Protein AF-A0A956ECJ0-F1 (afdb_monomer)

Sequence (161 aa):
MEPAVVLAPGTERNALAARFAEVIRANVQASARKRDAFEELQGSVFIVVNDPPSPPDLPRASVAPGWGGALTLRFDLGQLAIHDGLVGVPVITFRGAPRLIEGLPELRPTLAGRAVQGSVASLSALRWVRRQSEDALKVYGLGRHPRLTLGVLRVLSRHRW

Radius of gyration: 15.62 Å; Cα contacts (8 Å, |Δi|>4): 274; chains: 1; bounding box: 38×38×42 Å

Structure (mmCIF, N/CA/C/O backbone):
data_AF-A0A956ECJ0-F1
#
_entry.id   AF-A0A956ECJ0-F1
#
loop_
_atom_site.group_PDB
_atom_site.id
_atom_site.type_symbol
_atom_site.label_atom_id
_atom_site.label_alt_id
_atom_site.label_comp_id
_atom_site.label_asym_id
_atom_site.label_entity_id
_atom_site.label_seq_id
_atom_site.pdbx_PDB_ins_code
_atom_site.Cartn_x
_atom_site.Cartn_y
_atom_site.Cartn_z
_atom_site.occupancy
_atom_site.B_iso_or_equiv
_atom_site.auth_seq_id
_atom_site.auth_comp_id
_atom_site.auth_asym_id
_atom_site.auth_atom_id
_atom_site.pdbx_PDB_model_num
ATOM 1 N N . MET A 1 1 ? -6.289 -3.248 17.836 1.00 54.06 1 MET A N 1
ATOM 2 C CA . MET A 1 1 ? -5.454 -4.470 17.695 1.00 54.06 1 MET A CA 1
ATOM 3 C C . MET A 1 1 ? -4.008 -3.994 17.524 1.00 54.06 1 MET A C 1
ATOM 5 O O . MET A 1 1 ? -3.841 -2.842 17.142 1.00 54.06 1 MET A O 1
ATOM 9 N N . GLU A 1 2 ? -2.952 -4.751 17.844 1.00 63.38 2 GLU A N 1
ATOM 10 C CA . GLU A 1 2 ? -1.604 -4.254 17.496 1.00 63.38 2 GLU A CA 1
ATOM 11 C C . GLU A 1 2 ? -1.436 -4.283 15.967 1.00 63.38 2 GLU A C 1
ATOM 13 O O . GLU A 1 2 ? -1.675 -5.329 15.358 1.00 63.38 2 GLU A O 1
ATOM 18 N N . PRO A 1 3 ? -1.079 -3.155 15.320 1.00 73.38 3 PRO A N 1
ATOM 19 C CA . PRO A 1 3 ? -0.957 -3.109 13.872 1.00 73.38 3 PRO A CA 1
ATOM 20 C C . PRO A 1 3 ? 0.229 -3.969 13.435 1.00 73.38 3 PRO A C 1
ATOM 22 O O . PRO A 1 3 ? 1.383 -3.614 13.686 1.00 73.38 3 PRO A O 1
ATOM 25 N N . ALA A 1 4 ? -0.043 -5.085 12.760 1.00 89.75 4 ALA A N 1
ATOM 26 C CA . ALA A 1 4 ? 1.012 -5.955 12.264 1.00 89.75 4 ALA A CA 1
ATOM 27 C C . ALA A 1 4 ? 1.269 -5.667 10.788 1.00 89.75 4 ALA A C 1
ATOM 29 O O . ALA A 1 4 ? 0.388 -5.766 9.935 1.00 89.75 4 ALA A O 1
ATOM 30 N N . VAL A 1 5 ? 2.512 -5.320 10.484 1.00 93.81 5 VAL A N 1
ATOM 31 C CA . VAL A 1 5 ? 2.998 -5.181 9.114 1.00 93.81 5 VAL A CA 1
ATOM 32 C C . VAL A 1 5 ? 4.072 -6.236 8.928 1.00 93.81 5 VAL A C 1
ATOM 34 O O . VAL A 1 5 ? 5.070 -6.216 9.652 1.00 93.81 5 VAL A O 1
ATOM 37 N N . VAL A 1 6 ? 3.882 -7.147 7.982 1.00 94.62 6 VAL A N 1
ATOM 38 C CA . VAL A 1 6 ? 4.729 -8.323 7.766 1.00 94.62 6 VAL A CA 1
ATOM 39 C C . VAL A 1 6 ? 5.150 -8.385 6.298 1.00 94.62 6 VAL A C 1
ATOM 41 O O . VAL A 1 6 ? 4.362 -8.099 5.397 1.00 94.62 6 VAL A O 1
ATOM 44 N N . LEU A 1 7 ? 6.411 -8.742 6.059 1.00 94.31 7 LEU A N 1
ATOM 45 C CA . LEU A 1 7 ? 6.907 -9.075 4.726 1.00 94.31 7 LEU A CA 1
ATOM 46 C C . LEU A 1 7 ? 6.713 -10.578 4.512 1.00 94.31 7 LEU A C 1
ATOM 48 O O . LEU A 1 7 ? 7.050 -11.370 5.388 1.00 94.31 7 LEU A O 1
ATOM 52 N N . ALA A 1 8 ? 6.142 -10.968 3.377 1.00 92.12 8 ALA A N 1
ATOM 53 C CA . ALA A 1 8 ? 6.014 -12.370 3.015 1.00 92.12 8 ALA A CA 1
ATOM 54 C C . ALA A 1 8 ? 7.390 -12.964 2.655 1.00 92.12 8 ALA A C 1
ATOM 56 O O . ALA A 1 8 ? 8.251 -12.220 2.174 1.00 92.12 8 ALA A O 1
ATOM 57 N N . PRO A 1 9 ? 7.584 -14.289 2.793 1.00 87.94 9 PRO A N 1
ATOM 58 C CA . PRO A 1 9 ? 8.864 -14.929 2.502 1.00 87.94 9 PRO A CA 1
ATOM 59 C C . PRO A 1 9 ? 9.400 -14.576 1.110 1.00 87.94 9 PRO A C 1
ATOM 61 O O . PRO A 1 9 ? 8.674 -14.661 0.120 1.00 87.94 9 PRO A O 1
ATOM 64 N N . GLY A 1 10 ? 10.668 -14.175 1.035 1.00 84.06 10 GLY A N 1
ATOM 65 C CA . GLY A 1 10 ? 11.335 -13.742 -0.195 1.00 84.06 10 GLY A CA 1
ATOM 66 C C . GLY A 1 10 ? 11.211 -12.241 -0.476 1.00 84.06 10 GLY A C 1
ATOM 67 O O . GLY A 1 10 ? 12.036 -11.690 -1.204 1.00 84.06 10 GLY A O 1
ATOM 68 N N . THR A 1 11 ? 10.248 -11.558 0.151 1.00 88.62 11 THR A N 1
ATOM 69 C CA . THR A 1 11 ? 10.004 -10.115 -0.026 1.00 88.62 11 THR A CA 1
ATOM 70 C C . THR A 1 11 ? 11.023 -9.257 0.727 1.00 88.62 11 THR A C 1
ATOM 72 O O . THR A 1 11 ? 11.177 -8.074 0.440 1.00 88.62 11 THR A O 1
ATOM 75 N N . GLU A 1 12 ? 11.781 -9.835 1.659 1.00 84.12 12 GLU A N 1
ATOM 76 C CA . GLU A 1 12 ? 12.786 -9.135 2.467 1.00 84.12 12 GLU A CA 1
ATOM 77 C C . GLU A 1 12 ? 13.936 -8.569 1.622 1.00 84.12 12 GLU A C 1
ATOM 79 O O . GLU A 1 12 ? 14.629 -7.649 2.049 1.00 84.12 12 GLU A O 1
ATOM 84 N N . ARG A 1 13 ? 14.127 -9.097 0.407 1.00 83.75 13 ARG A N 1
ATOM 85 C CA . ARG A 1 13 ? 15.139 -8.628 -0.553 1.00 83.75 13 ARG A CA 1
ATOM 86 C C . ARG A 1 13 ? 14.649 -7.460 -1.411 1.00 83.75 13 ARG A C 1
ATOM 88 O O . ARG A 1 13 ? 15.458 -6.826 -2.084 1.00 83.75 13 ARG A O 1
ATOM 95 N N . ASN A 1 14 ? 13.345 -7.176 -1.401 1.00 87.06 14 ASN A N 1
ATOM 96 C CA . ASN A 1 14 ? 12.755 -6.082 -2.158 1.00 87.06 14 ASN A CA 1
ATOM 97 C C . ASN A 1 14 ? 12.827 -4.788 -1.328 1.00 87.06 14 ASN A C 1
ATOM 99 O O . ASN A 1 14 ? 12.087 -4.587 -0.361 1.00 87.06 14 ASN A O 1
ATOM 103 N N . ALA A 1 15 ? 13.730 -3.889 -1.726 1.00 87.06 15 ALA A N 1
ATOM 104 C CA . ALA A 1 15 ? 13.990 -2.642 -1.011 1.00 87.06 15 ALA A CA 1
ATOM 105 C C . ALA A 1 15 ? 12.757 -1.721 -0.943 1.00 87.06 15 ALA A C 1
ATOM 107 O O . ALA A 1 15 ? 12.551 -1.028 0.058 1.00 87.06 15 ALA A O 1
ATOM 108 N N . LEU A 1 16 ? 11.905 -1.738 -1.974 1.00 86.94 16 LEU A N 1
ATOM 109 C CA . LEU A 1 16 ? 10.667 -0.964 -1.989 1.00 86.94 16 LEU A CA 1
ATOM 110 C C . LEU A 1 16 ? 9.657 -1.515 -0.973 1.00 86.94 16 LEU A C 1
ATOM 112 O O . LEU A 1 16 ? 9.046 -0.740 -0.233 1.00 86.94 16 LEU A O 1
ATOM 116 N N . ALA A 1 17 ? 9.514 -2.840 -0.898 1.00 91.31 17 ALA A N 1
ATOM 117 C CA . ALA A 1 17 ? 8.636 -3.492 0.068 1.00 91.31 17 ALA A CA 1
ATOM 118 C C . ALA A 1 17 ? 9.069 -3.211 1.515 1.00 91.31 17 ALA A C 1
ATOM 120 O O . ALA A 1 17 ? 8.241 -2.809 2.337 1.00 91.31 17 ALA A O 1
ATOM 121 N N . ALA A 1 18 ? 10.368 -3.341 1.808 1.00 91.44 18 ALA A N 1
ATOM 122 C CA . ALA A 1 18 ? 10.930 -3.020 3.119 1.00 91.44 18 ALA A CA 1
ATOM 123 C C . ALA A 1 18 ? 10.668 -1.555 3.505 1.00 91.44 18 ALA A C 1
ATOM 125 O O . ALA A 1 18 ? 10.130 -1.281 4.580 1.00 91.44 18 ALA A O 1
ATOM 126 N N . ARG A 1 19 ? 10.930 -0.613 2.588 1.00 90.31 19 ARG A N 1
ATOM 127 C CA . ARG A 1 19 ? 10.666 0.815 2.812 1.00 90.31 19 ARG A CA 1
ATOM 128 C C . ARG A 1 19 ? 9.190 1.096 3.084 1.00 90.31 19 ARG A C 1
ATOM 130 O O . ARG A 1 19 ? 8.868 1.886 3.969 1.00 90.31 19 ARG A O 1
ATOM 137 N N . PHE A 1 20 ? 8.278 0.485 2.330 1.00 92.19 20 PHE A N 1
ATOM 138 C CA . PHE A 1 20 ? 6.842 0.688 2.535 1.00 92.19 20 PHE A CA 1
ATOM 139 C C . PHE A 1 20 ? 6.387 0.120 3.877 1.00 92.19 20 PHE A C 1
ATOM 141 O O . PHE A 1 20 ? 5.625 0.783 4.582 1.00 92.19 20 PHE A O 1
ATOM 148 N N . ALA A 1 21 ? 6.907 -1.044 4.273 1.00 94.31 21 ALA A N 1
ATOM 149 C CA . ALA A 1 21 ? 6.642 -1.604 5.589 1.00 94.31 21 ALA A CA 1
ATOM 150 C C . ALA A 1 21 ? 7.093 -0.655 6.709 1.00 94.31 21 ALA A C 1
ATOM 152 O O . ALA A 1 21 ? 6.318 -0.367 7.618 1.00 94.31 21 ALA A O 1
ATOM 153 N N . GLU A 1 22 ? 8.317 -0.129 6.631 1.00 93.62 22 GLU A N 1
ATOM 154 C CA . GLU A 1 22 ? 8.854 0.817 7.615 1.00 93.62 22 GLU A CA 1
ATOM 155 C C . GLU A 1 22 ? 8.031 2.102 7.702 1.00 93.62 22 GLU A C 1
ATOM 157 O O . GLU A 1 22 ? 7.648 2.519 8.795 1.00 93.62 22 GLU A O 1
ATOM 162 N N . VAL A 1 23 ? 7.712 2.710 6.556 1.00 92.38 23 VAL A N 1
ATOM 163 C CA . VAL A 1 23 ? 6.918 3.943 6.501 1.00 92.38 23 VAL A CA 1
ATOM 164 C C . VAL A 1 23 ? 5.541 3.735 7.122 1.00 92.38 23 VAL A C 1
ATOM 166 O O . VAL A 1 23 ? 5.112 4.556 7.933 1.00 92.38 23 VAL A O 1
ATOM 169 N N . ILE A 1 24 ? 4.854 2.645 6.774 1.00 93.81 24 ILE A N 1
ATOM 170 C CA . ILE A 1 24 ? 3.522 2.355 7.307 1.00 93.81 24 ILE A CA 1
ATOM 171 C C . ILE A 1 24 ? 3.597 2.107 8.814 1.00 93.81 24 ILE A C 1
ATOM 173 O O . ILE A 1 24 ? 2.840 2.740 9.549 1.00 93.81 24 ILE A O 1
ATOM 177 N N . ARG A 1 25 ? 4.536 1.272 9.290 1.00 94.56 25 ARG A N 1
ATOM 178 C CA . ARG A 1 25 ? 4.742 1.020 10.730 1.00 94.56 25 ARG A CA 1
ATOM 179 C C . ARG A 1 25 ? 4.975 2.322 11.494 1.00 94.56 25 ARG A C 1
ATOM 181 O O . ARG A 1 25 ? 4.270 2.594 12.463 1.00 94.56 25 ARG A O 1
ATOM 188 N N . ALA A 1 26 ? 5.900 3.157 11.022 1.00 92.50 26 ALA A N 1
ATOM 189 C CA . ALA A 1 26 ? 6.195 4.441 11.649 1.00 92.50 26 ALA A CA 1
ATOM 190 C C . ALA A 1 26 ? 4.958 5.357 11.678 1.00 92.50 26 ALA A C 1
ATOM 192 O O . ALA A 1 26 ? 4.657 5.976 12.697 1.00 92.50 26 ALA A O 1
ATOM 193 N N . ASN A 1 27 ? 4.193 5.408 10.586 1.00 92.00 27 ASN A N 1
ATOM 194 C CA . ASN A 1 27 ? 2.998 6.239 10.478 1.00 92.00 27 ASN A CA 1
ATOM 195 C C . ASN A 1 27 ? 1.867 5.811 11.429 1.00 92.00 27 ASN A C 1
ATOM 197 O O . ASN A 1 27 ? 1.256 6.679 12.058 1.00 92.00 27 ASN A O 1
ATOM 201 N N . VAL A 1 28 ? 1.579 4.510 11.541 1.00 93.25 28 VAL A N 1
ATOM 202 C CA . VAL A 1 28 ? 0.511 3.989 12.422 1.00 93.25 28 VAL A CA 1
ATOM 203 C C . VAL A 1 28 ? 0.909 4.016 13.901 1.00 93.25 28 VAL A C 1
ATOM 205 O O . VAL A 1 28 ? 0.057 4.135 14.785 1.00 93.25 28 VAL A O 1
ATOM 208 N N . GLN A 1 29 ? 2.208 3.954 14.199 1.00 91.69 29 GLN A N 1
ATOM 209 C CA . GLN A 1 29 ? 2.720 4.160 15.553 1.00 91.69 29 GLN A CA 1
ATOM 210 C C . GLN A 1 29 ? 2.632 5.638 15.954 1.00 91.69 29 GLN A C 1
ATOM 212 O O . GLN A 1 29 ? 2.143 5.946 17.039 1.00 91.69 29 GLN A O 1
ATOM 217 N N . ALA A 1 30 ? 3.013 6.553 15.058 1.00 90.31 30 ALA A N 1
ATOM 218 C CA . ALA A 1 30 ? 3.073 7.987 15.338 1.00 90.31 30 ALA A CA 1
ATOM 219 C C . ALA A 1 30 ? 1.709 8.709 15.350 1.00 90.31 30 ALA A C 1
ATOM 221 O O . ALA A 1 30 ? 1.625 9.843 15.823 1.00 90.31 30 ALA A O 1
ATOM 222 N N . SER A 1 31 ? 0.638 8.119 14.803 1.00 91.25 31 SER A N 1
ATOM 223 C CA . SER A 1 31 ? -0.666 8.787 14.688 1.00 91.25 31 SER A CA 1
ATOM 224 C C . SER A 1 31 ? -1.839 7.834 14.903 1.00 91.25 31 SER A C 1
ATOM 226 O O . SER A 1 31 ? -2.065 6.939 14.091 1.00 91.25 31 SER A O 1
ATOM 228 N N . ALA A 1 32 ? -2.646 8.102 15.939 1.00 90.50 32 ALA A N 1
ATOM 229 C CA . ALA A 1 32 ? -3.893 7.375 16.203 1.00 90.50 32 ALA A CA 1
ATOM 230 C C . ALA A 1 32 ? -4.828 7.395 14.984 1.00 90.50 32 ALA A C 1
ATOM 232 O O . ALA A 1 32 ? -5.224 6.349 14.503 1.00 90.50 32 ALA A O 1
ATOM 233 N N . ARG A 1 33 ? -5.026 8.557 14.352 1.00 88.88 33 ARG A N 1
ATOM 234 C CA . ARG A 1 33 ? -5.872 8.672 13.153 1.00 88.88 33 ARG A CA 1
ATOM 235 C C . ARG A 1 33 ? -5.405 7.811 11.970 1.00 88.88 33 ARG A C 1
ATOM 237 O O . ARG A 1 33 ? -6.226 7.350 11.181 1.00 88.88 33 ARG A O 1
ATOM 244 N N . LYS A 1 34 ? -4.089 7.631 11.792 1.00 89.94 34 LYS A N 1
ATOM 245 C CA . LYS A 1 34 ? -3.555 6.731 10.753 1.00 89.94 34 LYS A CA 1
ATOM 246 C C . LYS A 1 34 ? -3.698 5.267 11.154 1.00 89.94 34 LYS A C 1
ATOM 248 O O . LYS A 1 34 ? -3.894 4.441 10.272 1.00 89.94 34 LYS A O 1
ATOM 253 N N . ARG A 1 35 ? -3.612 4.961 12.450 1.00 93.00 35 ARG A N 1
ATOM 254 C CA . ARG A 1 35 ? -3.908 3.634 12.995 1.00 93.00 35 ARG A CA 1
ATOM 255 C C . ARG A 1 35 ? -5.371 3.263 12.777 1.00 93.00 35 ARG A C 1
ATOM 257 O O . ARG A 1 35 ? -5.603 2.221 12.190 1.00 93.00 35 ARG A O 1
ATOM 264 N N . ASP A 1 36 ? -6.309 4.144 13.114 1.00 91.44 36 ASP A N 1
ATOM 265 C CA . ASP A 1 36 ? -7.744 3.920 12.896 1.00 91.44 36 ASP A CA 1
ATOM 266 C C . ASP A 1 36 ? -8.022 3.669 11.408 1.00 91.44 36 ASP A C 1
ATOM 268 O O . ASP A 1 36 ? -8.631 2.676 11.026 1.00 91.44 36 ASP A O 1
ATOM 272 N N . ALA A 1 37 ? -7.458 4.514 10.534 1.00 90.38 37 ALA A N 1
ATOM 273 C CA . ALA A 1 37 ? -7.572 4.317 9.093 1.00 90.38 37 ALA A CA 1
ATOM 274 C C . ALA A 1 37 ? -6.985 2.971 8.638 1.00 90.38 37 ALA A C 1
ATOM 276 O O . ALA A 1 37 ? -7.547 2.346 7.750 1.00 90.38 37 ALA A O 1
ATOM 277 N N . PHE A 1 38 ? -5.864 2.533 9.217 1.00 94.06 38 PHE A N 1
ATOM 278 C CA . PHE A 1 38 ? -5.232 1.250 8.909 1.00 94.06 38 PHE A CA 1
ATOM 279 C C . PHE A 1 38 ? -6.060 0.052 9.394 1.00 94.06 38 PHE A C 1
ATOM 281 O O . PHE A 1 38 ? -6.138 -0.951 8.688 1.00 94.06 38 PHE A O 1
ATOM 288 N N . GLU A 1 39 ? -6.711 0.168 10.552 1.00 94.81 39 GLU A N 1
ATOM 289 C CA . GLU A 1 39 ? -7.630 -0.839 11.097 1.00 94.81 39 GLU A CA 1
ATOM 290 C C . GLU A 1 39 ? -8.917 -0.974 10.265 1.00 94.81 39 GLU A C 1
ATOM 292 O O . GLU A 1 39 ? -9.516 -2.043 10.228 1.00 94.81 39 GLU A O 1
ATOM 297 N N . GLU A 1 40 ? -9.304 0.067 9.528 1.00 93.69 40 GLU A N 1
ATOM 298 C CA . GLU A 1 40 ? -10.436 0.041 8.591 1.00 93.69 40 GLU A CA 1
ATOM 299 C C . GLU A 1 40 ? -10.071 -0.483 7.188 1.00 93.69 40 GLU A C 1
ATOM 301 O O . GLU A 1 40 ? -10.960 -0.760 6.376 1.00 93.69 40 GLU A O 1
ATOM 306 N N . LEU A 1 41 ? -8.778 -0.589 6.849 1.00 93.75 41 LEU A N 1
ATOM 307 C CA . LEU A 1 41 ? -8.359 -1.001 5.510 1.00 93.75 41 LEU A CA 1
ATOM 308 C C . LEU A 1 41 ? -8.566 -2.501 5.291 1.00 93.75 41 LEU A C 1
ATOM 310 O O . LEU A 1 41 ? -8.018 -3.340 6.002 1.00 93.75 41 LEU A O 1
ATOM 314 N N . GLN A 1 42 ? -9.265 -2.829 4.206 1.00 95.12 42 GLN A N 1
ATOM 315 C CA . GLN A 1 42 ? -9.403 -4.192 3.709 1.00 95.12 42 GLN A CA 1
ATOM 316 C C . GLN A 1 42 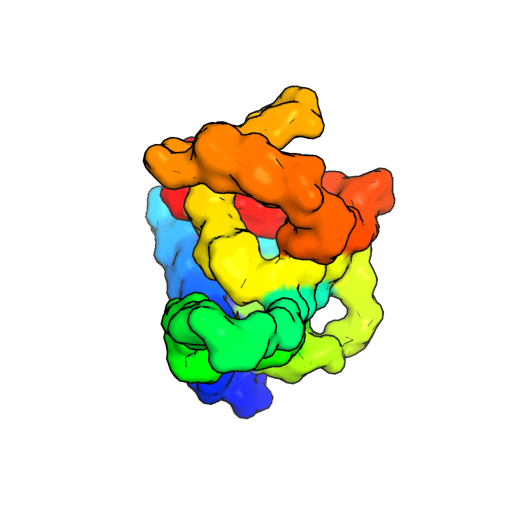? -9.274 -4.215 2.184 1.00 95.12 42 GLN A C 1
ATOM 318 O O . GLN A 1 42 ? -9.899 -3.417 1.480 1.00 95.12 42 GLN A O 1
ATOM 323 N N . GLY A 1 43 ? -8.466 -5.140 1.670 1.00 94.38 43 GLY A N 1
ATOM 324 C CA . GLY A 1 43 ? -8.298 -5.372 0.238 1.00 94.38 43 GLY A CA 1
ATOM 325 C C . GLY A 1 43 ? -6.843 -5.428 -0.213 1.00 94.38 43 GLY A C 1
ATOM 326 O O . GLY A 1 43 ? -5.904 -5.241 0.558 1.00 94.38 43 GLY A O 1
ATOM 327 N N . SER A 1 44 ? -6.657 -5.705 -1.500 1.00 95.50 44 SER A N 1
ATOM 328 C CA . SER A 1 44 ? -5.349 -5.878 -2.131 1.00 95.50 44 SER A CA 1
ATOM 329 C C . SER A 1 44 ? -5.005 -4.699 -3.042 1.00 95.50 44 SER A C 1
ATOM 331 O O . SER A 1 44 ? -5.810 -4.246 -3.860 1.00 95.50 44 SER A O 1
ATOM 333 N N . VAL A 1 45 ? -3.776 -4.213 -2.918 1.00 95.62 45 VAL A N 1
ATOM 334 C CA . VAL A 1 45 ? -3.199 -3.144 -3.731 1.00 95.62 45 VAL A CA 1
ATOM 335 C C . VAL A 1 45 ? -2.012 -3.715 -4.473 1.00 95.62 45 VAL A C 1
ATOM 337 O O . VAL A 1 45 ? -1.060 -4.169 -3.847 1.00 95.62 45 VAL A O 1
ATOM 340 N N . PHE A 1 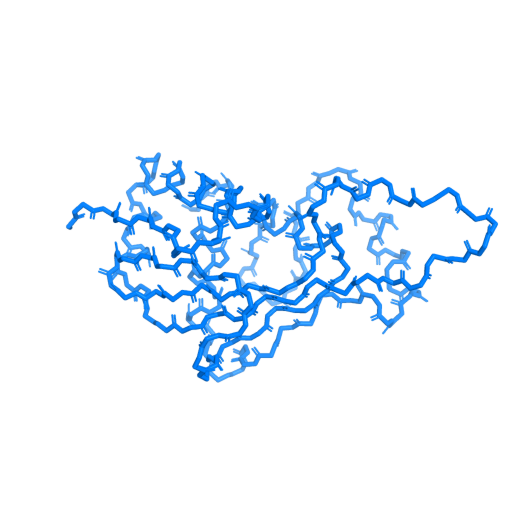46 ? -2.038 -3.658 -5.795 1.00 95.38 46 PHE A N 1
ATOM 341 C CA . PHE A 1 46 ? -0.880 -4.006 -6.603 1.00 95.38 46 PHE A CA 1
ATOM 342 C C . PHE A 1 46 ? -0.114 -2.750 -6.995 1.00 95.38 46 PHE A C 1
ATOM 344 O O . PHE A 1 46 ? -0.708 -1.745 -7.378 1.00 95.38 46 PHE A O 1
ATOM 351 N N . ILE A 1 47 ? 1.203 -2.780 -6.881 1.00 91.81 47 ILE A N 1
ATOM 352 C CA . ILE A 1 47 ? 2.072 -1.660 -7.218 1.00 91.81 47 ILE A CA 1
ATOM 353 C C . ILE A 1 47 ? 3.040 -2.138 -8.280 1.00 91.81 47 ILE A C 1
ATOM 355 O O . ILE A 1 47 ? 3.744 -3.118 -8.074 1.00 91.81 47 ILE A O 1
ATOM 359 N N . VAL A 1 48 ? 3.058 -1.445 -9.411 1.00 89.56 48 VAL A N 1
ATOM 360 C CA . VAL A 1 48 ? 3.903 -1.746 -10.562 1.00 89.56 48 VAL A CA 1
ATOM 361 C C . VAL A 1 48 ? 4.838 -0.574 -10.787 1.00 89.56 48 VAL A C 1
ATOM 363 O O . VAL A 1 48 ? 4.399 0.530 -11.129 1.00 89.56 48 VAL A O 1
ATOM 366 N N . VAL A 1 49 ? 6.129 -0.829 -10.612 1.00 87.06 49 VAL A N 1
ATOM 367 C CA . VAL A 1 49 ? 7.181 0.112 -10.972 1.00 87.06 49 VAL A CA 1
ATOM 368 C C . VAL A 1 49 ? 7.524 -0.120 -12.438 1.00 87.06 49 VAL A C 1
ATOM 370 O O . VAL A 1 49 ? 8.056 -1.163 -12.808 1.00 87.06 49 VAL A O 1
ATOM 373 N N . ASN A 1 50 ? 7.174 0.839 -13.291 1.00 79.38 50 ASN A N 1
ATOM 374 C CA . ASN A 1 50 ? 7.619 0.829 -14.677 1.00 79.38 50 ASN A CA 1
ATOM 375 C C . ASN A 1 50 ? 9.047 1.359 -14.706 1.00 79.38 50 ASN A C 1
ATOM 377 O O . ASN A 1 50 ? 9.227 2.536 -14.419 1.00 79.38 50 ASN A O 1
ATOM 381 N N . ASP A 1 51 ? 10.030 0.560 -15.101 1.00 65.31 51 ASP A N 1
ATOM 382 C CA . ASP A 1 51 ? 11.294 1.135 -15.554 1.00 65.31 51 ASP A CA 1
ATOM 383 C C . ASP A 1 51 ? 11.077 1.701 -16.962 1.00 65.31 51 ASP A C 1
ATOM 385 O O . ASP A 1 51 ? 10.817 0.925 -17.889 1.00 65.31 51 ASP A O 1
ATOM 389 N N . PRO A 1 52 ? 11.129 3.031 -17.167 1.00 54.41 52 PRO A N 1
ATOM 390 C CA . PRO A 1 52 ? 11.160 3.547 -18.521 1.00 54.41 52 PRO A CA 1
ATOM 391 C C . PRO A 1 52 ? 12.468 3.089 -19.188 1.00 54.41 52 PRO A C 1
ATOM 393 O O . PRO A 1 52 ? 13.516 3.054 -18.528 1.00 54.41 52 PRO A O 1
ATOM 396 N N . PRO A 1 53 ? 12.454 2.762 -20.493 1.00 51.25 53 PRO A N 1
ATOM 397 C CA . PRO A 1 53 ? 13.694 2.580 -21.231 1.00 51.25 53 PRO A CA 1
ATOM 398 C C . PRO A 1 53 ? 14.509 3.873 -21.105 1.00 51.25 53 PRO A C 1
ATOM 400 O O . PRO A 1 53 ? 14.074 4.943 -21.527 1.00 51.25 53 PRO A O 1
ATOM 403 N N . SER A 1 54 ? 15.675 3.793 -20.461 1.00 46.22 54 SER A N 1
ATOM 404 C CA . SER A 1 54 ? 16.585 4.936 -20.388 1.00 46.22 54 SER A CA 1
ATOM 405 C C . SER A 1 54 ? 17.075 5.244 -21.808 1.00 46.22 54 SER A C 1
ATOM 407 O O . SER A 1 54 ? 17.568 4.320 -22.461 1.00 46.22 54 SER A O 1
ATOM 409 N N . PRO A 1 55 ? 16.956 6.485 -22.317 1.00 48.16 55 PRO A N 1
ATOM 410 C CA . PRO A 1 55 ? 17.591 6.843 -23.579 1.00 48.16 55 PRO A CA 1
ATOM 411 C C . PRO A 1 55 ? 19.113 6.655 -23.446 1.00 48.16 55 PRO A C 1
ATOM 413 O O . PRO A 1 55 ? 19.656 6.939 -22.374 1.00 48.16 55 PRO A O 1
ATOM 416 N N . PRO A 1 56 ? 19.796 6.170 -24.500 1.00 53.66 56 PRO A N 1
ATOM 417 C CA . PRO A 1 56 ? 21.201 5.751 -24.442 1.00 53.66 56 PRO A CA 1
ATOM 418 C C . PRO A 1 56 ? 22.164 6.858 -23.982 1.00 53.66 56 PRO A C 1
ATOM 420 O O . PRO A 1 56 ? 23.238 6.552 -23.471 1.00 53.66 56 PRO A O 1
ATOM 423 N N . ASP A 1 57 ? 21.744 8.122 -24.089 1.00 52.56 57 ASP A N 1
ATOM 424 C CA . ASP A 1 57 ? 22.602 9.296 -23.912 1.00 52.56 57 ASP A CA 1
ATOM 425 C C . ASP A 1 57 ? 22.351 10.078 -22.609 1.00 52.56 57 ASP A C 1
ATOM 427 O O . ASP A 1 57 ? 22.987 11.106 -22.374 1.00 52.56 57 ASP A O 1
ATOM 431 N N . LEU A 1 58 ? 21.432 9.629 -21.743 1.00 46.97 58 LEU A N 1
ATOM 432 C CA . LEU A 1 58 ? 21.240 10.229 -20.418 1.00 46.97 58 LEU A CA 1
ATOM 433 C C . LEU A 1 58 ? 21.764 9.300 -19.320 1.00 46.97 58 LEU A C 1
ATOM 435 O O . LEU A 1 58 ? 21.557 8.086 -19.389 1.00 46.97 58 LEU A O 1
ATOM 439 N N . PRO A 1 59 ? 22.396 9.848 -18.262 1.00 49.28 59 PRO A N 1
ATOM 440 C CA . PRO A 1 59 ? 22.753 9.051 -17.100 1.00 49.28 59 PRO A CA 1
ATOM 441 C C . PRO A 1 59 ? 21.480 8.392 -16.576 1.00 49.28 59 PRO A C 1
ATOM 443 O O . PRO A 1 59 ? 20.481 9.086 -16.351 1.00 49.28 59 PRO A O 1
ATOM 446 N N . ARG A 1 60 ? 21.509 7.058 -16.407 1.00 52.25 60 ARG A N 1
ATOM 447 C CA . ARG A 1 60 ? 20.423 6.319 -15.755 1.00 52.25 60 ARG A CA 1
ATOM 448 C C . ARG A 1 60 ? 20.057 7.112 -14.513 1.00 52.25 60 ARG A C 1
ATOM 450 O O . ARG A 1 60 ? 20.903 7.317 -13.644 1.00 52.25 60 ARG A O 1
ATOM 457 N N . ALA A 1 61 ? 18.824 7.615 -14.468 1.00 51.75 61 ALA A N 1
ATOM 458 C CA . ALA A 1 61 ? 18.261 8.139 -13.242 1.00 51.75 61 ALA A CA 1
ATOM 459 C C . ALA A 1 61 ? 18.597 7.112 -12.161 1.00 51.75 61 ALA A C 1
ATOM 461 O O . ALA A 1 61 ? 18.187 5.968 -12.324 1.00 51.75 61 ALA A O 1
ATOM 462 N N . SER A 1 62 ? 19.398 7.482 -11.156 1.00 47.53 62 SER A N 1
ATOM 463 C CA . SER A 1 62 ? 19.794 6.581 -10.072 1.00 47.53 62 SER A CA 1
ATOM 464 C C . SER A 1 62 ? 18.550 6.130 -9.320 1.00 47.53 62 SER A C 1
ATOM 466 O O . SER A 1 62 ? 18.159 6.723 -8.321 1.00 47.53 62 SER A O 1
ATOM 468 N N . VAL A 1 63 ? 17.885 5.116 -9.854 1.00 52.72 63 VAL A N 1
ATOM 469 C CA . VAL A 1 63 ? 16.958 4.267 -9.136 1.00 52.72 63 VAL A CA 1
ATOM 470 C C . VAL A 1 63 ? 17.845 3.519 -8.157 1.00 52.72 63 VAL A C 1
ATOM 472 O O . VAL A 1 63 ? 18.865 2.948 -8.559 1.00 52.72 63 VAL A O 1
ATOM 475 N N . ALA A 1 64 ? 17.526 3.600 -6.867 1.00 54.47 64 ALA A N 1
ATOM 476 C CA . ALA A 1 64 ? 18.285 2.867 -5.869 1.00 54.47 64 ALA A CA 1
ATOM 477 C C . ALA A 1 64 ? 18.326 1.381 -6.289 1.00 54.47 64 ALA A C 1
ATOM 479 O O . ALA A 1 64 ? 17.288 0.826 -6.666 1.00 54.47 64 ALA A O 1
ATOM 480 N N . PRO A 1 65 ? 19.502 0.731 -6.305 1.00 52.06 65 PRO A N 1
ATOM 481 C CA . PRO A 1 65 ? 19.611 -0.655 -6.745 1.00 52.06 65 PRO A CA 1
ATOM 482 C C . PRO A 1 65 ? 18.622 -1.535 -5.963 1.00 52.06 65 PRO A C 1
ATOM 484 O O . PRO A 1 65 ? 18.570 -1.477 -4.736 1.00 52.06 65 PRO A O 1
ATOM 487 N N . GLY A 1 66 ? 17.794 -2.302 -6.682 1.00 57.19 66 GLY A N 1
ATOM 488 C CA . GLY A 1 66 ? 16.729 -3.133 -6.098 1.00 57.19 66 GLY A CA 1
ATOM 489 C C . GLY A 1 66 ? 15.315 -2.528 -6.115 1.00 57.19 66 GLY A C 1
ATOM 490 O O . GLY A 1 66 ? 14.397 -3.152 -5.594 1.00 57.19 66 GLY A O 1
ATOM 491 N N . TRP A 1 67 ? 15.118 -1.348 -6.716 1.00 60.09 67 TRP A N 1
ATOM 492 C CA . TRP A 1 67 ? 13.809 -0.684 -6.872 1.00 60.09 67 TRP A CA 1
ATOM 493 C C . TRP A 1 67 ? 13.177 -0.895 -8.255 1.00 60.09 67 TRP A C 1
ATOM 495 O O . TRP A 1 67 ? 12.670 0.032 -8.883 1.00 60.09 67 TRP A O 1
ATOM 505 N N . GLY A 1 68 ? 13.208 -2.135 -8.728 1.00 62.03 68 GLY A N 1
ATOM 506 C CA . GLY A 1 68 ? 12.486 -2.573 -9.920 1.00 62.03 68 GLY A CA 1
ATOM 507 C C . GLY A 1 68 ? 11.474 -3.651 -9.548 1.00 62.03 68 GLY A C 1
ATOM 508 O O . GLY A 1 68 ? 11.692 -4.404 -8.601 1.00 62.03 68 GLY A O 1
ATOM 509 N N . GLY A 1 69 ? 10.370 -3.731 -10.291 1.00 79.31 69 GLY A N 1
ATO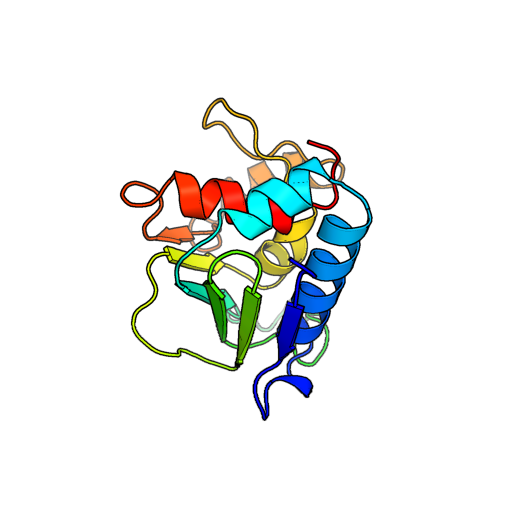M 510 C CA . GLY A 1 69 ? 9.417 -4.835 -10.182 1.00 79.31 69 GLY A CA 1
ATOM 511 C C . GLY A 1 69 ? 8.024 -4.428 -9.717 1.00 79.31 69 GLY A C 1
ATOM 512 O O . GLY A 1 69 ? 7.560 -3.305 -9.924 1.00 79.31 69 GLY A O 1
ATOM 513 N N . ALA A 1 70 ? 7.320 -5.389 -9.135 1.00 88.62 70 ALA A N 1
ATOM 514 C CA . ALA A 1 70 ? 5.955 -5.204 -8.687 1.00 88.62 70 ALA A CA 1
ATOM 515 C C . ALA A 1 70 ? 5.774 -5.803 -7.297 1.00 88.62 70 ALA A C 1
ATOM 517 O O . ALA A 1 70 ? 6.481 -6.736 -6.943 1.00 88.62 70 ALA A O 1
ATOM 518 N N . LEU A 1 71 ? 4.840 -5.279 -6.515 1.00 93.12 71 LEU A N 1
ATOM 519 C CA . LEU A 1 71 ? 4.544 -5.787 -5.179 1.00 93.12 71 LEU A CA 1
ATOM 520 C C . LEU A 1 71 ? 3.055 -5.714 -4.886 1.00 93.12 71 LEU A C 1
ATOM 522 O O . LEU A 1 71 ? 2.343 -4.853 -5.407 1.00 93.12 71 LEU A O 1
ATOM 526 N N . THR A 1 72 ? 2.588 -6.604 -4.024 1.00 95.75 72 THR A N 1
ATOM 527 C CA . THR A 1 72 ? 1.202 -6.641 -3.565 1.00 95.75 72 THR A CA 1
ATOM 528 C C . THR A 1 72 ? 1.142 -6.307 -2.082 1.00 95.75 72 THR A C 1
ATOM 530 O O . THR A 1 72 ? 1.771 -6.972 -1.266 1.00 95.75 72 THR A O 1
ATOM 533 N N . LEU A 1 73 ? 0.354 -5.296 -1.722 1.00 96.38 73 LEU A N 1
ATOM 534 C CA . LEU A 1 73 ? -0.014 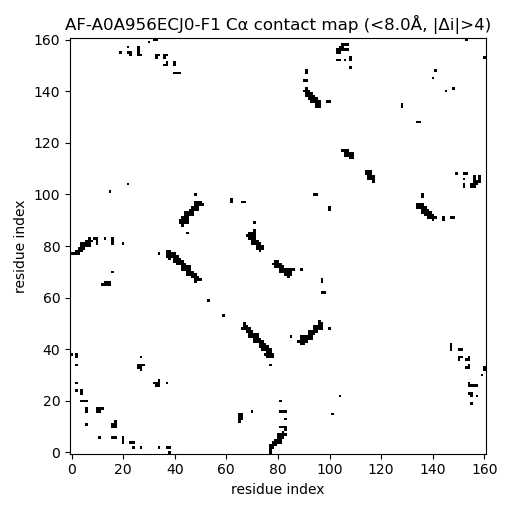-4.980 -0.345 1.00 96.38 73 LEU A CA 1
ATOM 535 C C . LEU A 1 73 ? -1.387 -5.587 -0.069 1.00 96.38 73 LEU A C 1
ATOM 537 O O . LEU A 1 73 ? -2.358 -5.230 -0.737 1.00 96.38 73 LEU A O 1
ATOM 541 N N . ARG A 1 74 ? -1.491 -6.486 0.906 1.00 96.44 74 ARG A N 1
ATOM 542 C CA . ARG A 1 74 ? -2.764 -7.073 1.326 1.00 96.44 74 ARG A CA 1
ATOM 543 C C . ARG A 1 74 ? -3.134 -6.551 2.703 1.00 96.44 74 ARG A C 1
ATOM 545 O O . ARG A 1 74 ? -2.496 -6.916 3.687 1.00 96.44 74 ARG A O 1
ATOM 552 N N . PHE A 1 75 ? -4.146 -5.697 2.739 1.00 96.12 75 PHE A N 1
ATOM 553 C CA . PHE A 1 75 ? -4.710 -5.144 3.960 1.00 96.12 75 PHE A CA 1
ATOM 554 C C . PHE A 1 75 ? -5.860 -6.016 4.448 1.00 96.12 75 PHE A C 1
ATOM 556 O O . PHE A 1 75 ? -6.730 -6.400 3.660 1.00 96.12 75 PHE A O 1
ATOM 563 N N . ASP A 1 76 ? -5.857 -6.298 5.744 1.00 95.69 76 ASP A N 1
ATOM 564 C CA . ASP A 1 76 ? -6.885 -7.075 6.423 1.00 95.69 76 ASP A CA 1
ATOM 565 C C . ASP A 1 76 ? -7.092 -6.539 7.845 1.00 95.69 76 ASP A C 1
ATOM 567 O O . ASP A 1 76 ? -6.488 -7.017 8.801 1.00 95.69 76 ASP A O 1
ATOM 571 N N . LEU A 1 77 ? -7.878 -5.465 7.955 1.00 93.81 77 LEU A N 1
ATOM 572 C CA . LEU A 1 77 ? -8.367 -4.874 9.206 1.00 93.81 77 LEU A CA 1
ATOM 573 C C . LEU A 1 77 ? -7.277 -4.663 10.272 1.00 93.81 77 LEU A C 1
ATOM 575 O O . LEU A 1 77 ? -7.321 -5.212 11.373 1.00 93.81 77 LEU A O 1
ATOM 579 N N . GLY A 1 78 ? -6.263 -3.862 9.935 1.00 93.06 78 GLY A N 1
ATOM 580 C CA . GLY A 1 78 ? -5.129 -3.589 10.826 1.00 93.06 78 GLY A CA 1
ATOM 581 C C . GLY A 1 78 ? -3.980 -4.589 10.697 1.00 93.06 78 GLY A C 1
ATOM 582 O O . GLY A 1 78 ? -3.022 -4.533 11.469 1.00 93.06 78 GLY A O 1
ATOM 583 N N . GLN A 1 79 ? -4.048 -5.486 9.716 1.00 95.06 79 GLN A N 1
ATOM 584 C CA . GLN A 1 79 ? -2.939 -6.329 9.282 1.00 95.06 79 GLN A CA 1
ATOM 585 C C . GLN A 1 79 ? -2.516 -5.939 7.863 1.00 95.06 79 GLN A C 1
ATOM 587 O O . GLN A 1 79 ? -3.351 -5.645 7.007 1.00 95.06 79 GLN A O 1
ATOM 592 N N . LEU A 1 80 ? -1.211 -5.958 7.599 1.00 96.88 80 LEU A N 1
ATOM 593 C CA . LEU A 1 80 ? -0.644 -5.774 6.267 1.00 96.88 80 LEU A CA 1
ATOM 594 C C . LEU A 1 80 ? 0.382 -6.864 5.978 1.00 96.88 80 LEU A C 1
ATOM 596 O O . LEU A 1 80 ? 1.418 -6.930 6.635 1.00 96.88 80 LEU A O 1
ATOM 600 N N . ALA A 1 81 ? 0.124 -7.652 4.938 1.00 96.31 81 ALA A N 1
ATOM 601 C CA . ALA A 1 81 ? 1.118 -8.522 4.322 1.00 96.31 81 ALA A CA 1
ATOM 602 C C . ALA A 1 81 ? 1.621 -7.890 3.019 1.00 96.31 81 ALA A C 1
ATOM 604 O O . ALA A 1 81 ? 0.822 -7.518 2.156 1.00 96.31 81 ALA A O 1
ATOM 605 N N . ILE A 1 82 ? 2.938 -7.763 2.869 1.00 96.00 82 ILE A N 1
ATOM 606 C CA . ILE A 1 82 ? 3.568 -7.288 1.632 1.00 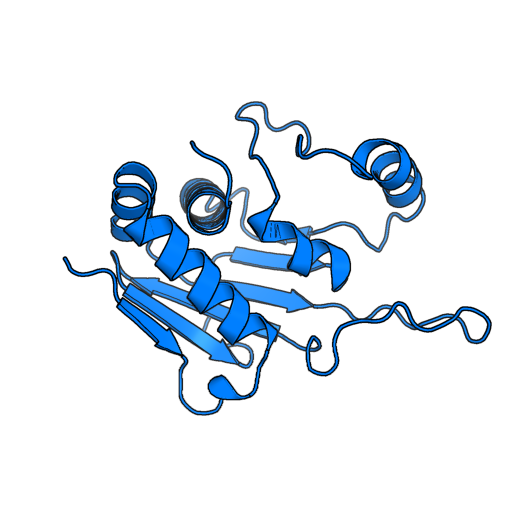96.00 82 ILE A CA 1
ATOM 607 C C . ILE A 1 82 ? 4.214 -8.470 0.923 1.00 96.00 82 ILE A C 1
ATOM 609 O O . ILE A 1 82 ? 5.025 -9.172 1.521 1.00 96.00 82 ILE A O 1
ATOM 613 N N . HIS A 1 83 ? 3.875 -8.659 -0.346 1.00 94.94 83 HIS A N 1
ATOM 614 C CA . HIS A 1 83 ? 4.426 -9.700 -1.204 1.00 94.94 83 HIS A CA 1
ATOM 615 C C . HIS A 1 83 ? 5.218 -9.083 -2.350 1.00 94.94 83 HIS A C 1
ATOM 617 O O . HIS A 1 83 ? 4.766 -8.108 -2.953 1.00 94.94 83 HIS A O 1
ATOM 623 N N . ASP A 1 84 ? 6.351 -9.685 -2.684 1.00 91.81 84 ASP A N 1
ATOM 624 C CA . ASP A 1 84 ? 7.031 -9.438 -3.949 1.00 91.81 84 ASP A CA 1
ATOM 625 C C . ASP A 1 84 ? 6.244 -10.085 -5.102 1.00 91.81 84 ASP A C 1
ATOM 627 O O . ASP A 1 84 ? 5.864 -11.256 -5.043 1.00 91.81 84 ASP A O 1
ATOM 631 N N . GLY A 1 85 ? 5.948 -9.309 -6.140 1.00 89.62 85 GLY A N 1
ATOM 632 C CA . GLY A 1 85 ? 5.116 -9.708 -7.271 1.00 89.62 85 GLY A CA 1
ATOM 633 C C . GLY A 1 85 ? 3.602 -9.587 -7.052 1.00 89.62 85 GLY A C 1
ATOM 634 O O . GLY A 1 85 ? 3.103 -8.949 -6.119 1.00 89.62 85 GLY A O 1
ATOM 635 N N . LEU A 1 86 ? 2.849 -10.163 -7.992 1.00 90.81 86 LEU A N 1
ATOM 636 C CA . LEU A 1 86 ? 1.388 -10.187 -7.979 1.00 90.81 86 LEU A CA 1
ATOM 637 C C . LEU A 1 86 ? 0.886 -11.382 -7.165 1.00 90.81 86 LEU A C 1
ATOM 639 O O . LEU A 1 86 ? 1.186 -12.525 -7.504 1.00 90.81 86 LEU A O 1
ATOM 643 N N . VAL A 1 87 ? 0.067 -11.126 -6.145 1.00 90.88 87 VAL A N 1
ATOM 644 C CA . VAL A 1 87 ? -0.590 -12.178 -5.358 1.00 90.88 87 VAL A CA 1
ATOM 645 C C . VAL A 1 87 ? -2.101 -11.967 -5.355 1.00 90.88 87 VAL A C 1
ATOM 647 O O . VAL A 1 87 ? -2.607 -10.969 -4.842 1.00 90.88 87 VAL A O 1
ATOM 650 N N . GLY A 1 88 ? -2.832 -12.942 -5.902 1.00 89.56 88 GLY A N 1
ATOM 651 C CA . GLY A 1 88 ? -4.288 -12.883 -6.033 1.00 89.56 88 GLY A CA 1
ATOM 652 C C . GLY A 1 88 ? -4.764 -11.825 -7.034 1.00 89.56 88 GLY A C 1
ATOM 653 O O . GLY A 1 88 ? -4.027 -11.414 -7.928 1.00 89.56 88 GLY A O 1
ATOM 654 N N . VAL A 1 89 ? -6.021 -11.396 -6.890 1.00 88.88 89 VAL A N 1
ATOM 655 C CA . VAL A 1 89 ? -6.618 -10.346 -7.729 1.00 88.88 89 VAL A CA 1
ATOM 656 C C . VAL A 1 89 ? -6.569 -9.015 -6.973 1.00 88.88 89 VAL A C 1
ATOM 658 O O . VAL A 1 89 ? -7.134 -8.926 -5.878 1.00 88.88 89 VAL A O 1
ATOM 661 N N . PRO A 1 90 ? -5.897 -7.980 -7.505 1.00 90.94 90 PRO A N 1
ATOM 662 C CA . PRO A 1 90 ? -5.808 -6.693 -6.844 1.00 90.94 90 PRO A CA 1
ATOM 663 C C . PRO A 1 90 ? -7.090 -5.886 -7.022 1.00 90.94 90 PRO A C 1
ATOM 665 O O . PRO A 1 90 ? -7.630 -5.781 -8.121 1.00 90.94 90 PRO A O 1
ATOM 668 N N . VAL A 1 91 ? -7.550 -5.274 -5.934 1.00 91.69 91 VAL A N 1
ATOM 669 C CA . VAL A 1 91 ? -8.707 -4.368 -5.933 1.00 91.69 91 VAL A CA 1
ATOM 670 C C . VAL A 1 91 ? -8.336 -3.019 -6.552 1.00 91.69 91 VAL A C 1
ATOM 672 O O . VAL A 1 91 ? -9.130 -2.406 -7.269 1.00 91.69 91 VAL A O 1
ATOM 675 N N . ILE A 1 92 ? -7.113 -2.556 -6.288 1.00 90.31 92 ILE A N 1
ATOM 676 C CA . ILE A 1 92 ? -6.553 -1.341 -6.883 1.00 90.31 92 ILE A CA 1
ATOM 677 C C . ILE A 1 92 ? -5.137 -1.594 -7.397 1.00 90.31 92 ILE A C 1
ATOM 679 O O . ILE A 1 92 ? -4.412 -2.439 -6.873 1.00 90.31 92 ILE A O 1
ATOM 683 N N . THR A 1 93 ? -4.724 -0.850 -8.422 1.00 88.81 93 THR A N 1
ATOM 684 C CA . THR A 1 93 ? -3.354 -0.927 -8.947 1.00 88.81 93 THR A CA 1
ATOM 685 C C . THR A 1 93 ? -2.744 0.456 -9.096 1.00 88.81 93 THR A C 1
ATOM 687 O O . THR A 1 93 ? -3.288 1.294 -9.813 1.00 88.81 93 THR A O 1
ATOM 690 N N . PHE A 1 94 ? -1.597 0.679 -8.461 1.00 87.81 94 PHE A N 1
ATOM 691 C CA . PHE A 1 94 ? -0.737 1.835 -8.688 1.00 87.81 94 PHE A CA 1
ATOM 692 C C . PHE A 1 94 ? 0.333 1.470 -9.710 1.00 87.81 94 PHE A C 1
ATOM 694 O O . PHE A 1 94 ? 1.055 0.498 -9.528 1.00 87.81 94 PHE A O 1
ATOM 701 N N . ARG A 1 95 ? 0.452 2.243 -10.786 1.00 85.31 95 ARG A N 1
ATOM 702 C CA . ARG A 1 95 ? 1.467 2.025 -11.818 1.00 85.31 95 ARG A CA 1
ATOM 703 C C . ARG A 1 95 ? 2.158 3.332 -12.159 1.00 85.31 95 ARG A C 1
ATOM 705 O O . ARG A 1 95 ? 1.479 4.297 -12.492 1.00 85.31 95 ARG A O 1
ATOM 712 N N . GLY A 1 96 ? 3.482 3.368 -12.125 1.00 80.94 96 GLY A N 1
ATOM 713 C CA . GLY A 1 96 ? 4.228 4.575 -12.476 1.00 80.94 96 GLY A CA 1
ATOM 714 C C . GLY A 1 96 ? 5.733 4.358 -12.515 1.00 80.94 96 GLY A C 1
ATOM 715 O O . GLY A 1 96 ? 6.217 3.294 -12.133 1.00 80.94 96 GLY A O 1
ATOM 716 N N . ALA A 1 97 ? 6.456 5.377 -12.978 1.00 78.12 97 ALA A N 1
ATOM 717 C CA . ALA A 1 97 ? 7.915 5.407 -12.930 1.00 78.12 97 ALA A CA 1
ATOM 718 C C . ALA A 1 97 ? 8.423 5.275 -11.480 1.00 78.12 97 ALA A C 1
ATOM 720 O O . ALA A 1 97 ? 7.706 5.700 -10.560 1.00 78.12 97 ALA A O 1
ATOM 721 N N . PRO A 1 98 ? 9.658 4.782 -11.249 1.00 77.88 98 PRO A N 1
ATOM 722 C CA . PRO A 1 98 ? 10.167 4.502 -9.910 1.00 77.88 98 PRO A CA 1
ATOM 723 C C . PRO A 1 98 ? 10.037 5.736 -9.032 1.00 77.88 98 PRO A C 1
ATOM 725 O O . PRO A 1 98 ? 9.315 5.688 -8.044 1.00 77.88 98 PRO A O 1
ATOM 728 N N . ARG A 1 99 ? 10.542 6.887 -9.504 1.00 75.75 99 ARG A N 1
ATOM 729 C CA . ARG A 1 99 ? 10.483 8.207 -8.841 1.00 75.75 99 ARG A CA 1
ATOM 730 C C . ARG A 1 99 ? 9.093 8.595 -8.320 1.00 75.75 99 ARG A C 1
ATOM 732 O O . ARG A 1 99 ? 8.986 9.218 -7.267 1.00 75.75 99 ARG A O 1
ATOM 739 N N . LEU A 1 100 ? 8.028 8.247 -9.044 1.00 77.12 100 LEU A N 1
ATOM 740 C CA . LEU A 1 100 ? 6.655 8.551 -8.631 1.00 77.12 100 LEU A CA 1
ATOM 741 C C . LEU A 1 100 ? 6.159 7.592 -7.549 1.00 77.12 100 LEU A C 1
ATOM 743 O O . LEU A 1 100 ? 5.505 8.029 -6.603 1.00 77.12 100 LEU A O 1
ATOM 747 N N . ILE A 1 101 ? 6.495 6.306 -7.666 1.00 83.44 101 ILE A N 1
ATOM 748 C CA . ILE A 1 101 ? 6.201 5.299 -6.643 1.00 83.44 101 ILE A CA 1
ATOM 749 C C . ILE A 1 101 ? 6.998 5.591 -5.364 1.00 83.44 101 ILE A C 1
ATOM 751 O O . ILE A 1 101 ? 6.444 5.511 -4.267 1.00 83.44 101 ILE A O 1
ATOM 755 N N . GLU A 1 102 ? 8.257 6.032 -5.474 1.00 78.88 102 GLU A N 1
ATOM 756 C CA . GLU A 1 102 ? 9.065 6.416 -4.311 1.00 78.88 102 GLU A CA 1
ATOM 757 C C . GLU A 1 102 ? 8.495 7.627 -3.579 1.00 78.88 102 GLU A C 1
ATOM 759 O O . GLU A 1 102 ? 8.637 7.725 -2.357 1.00 78.88 102 GLU A O 1
ATOM 764 N N . GLY A 1 103 ? 7.874 8.537 -4.330 1.00 78.75 103 GLY A N 1
ATOM 765 C CA . GLY A 1 103 ? 7.247 9.746 -3.821 1.00 78.75 103 GLY A CA 1
ATOM 766 C C . GLY A 1 103 ? 5.866 9.527 -3.202 1.00 78.75 103 GLY A C 1
ATOM 767 O O . GLY A 1 103 ? 5.354 10.464 -2.597 1.00 78.75 103 GLY A O 1
ATOM 768 N N . LEU A 1 104 ? 5.268 8.327 -3.299 1.00 81.88 104 LEU A N 1
ATOM 769 C CA . LEU A 1 104 ? 3.939 8.033 -2.734 1.00 81.88 104 LEU A CA 1
ATOM 770 C C . LEU A 1 104 ? 3.797 8.446 -1.251 1.00 81.88 104 LEU A C 1
ATOM 772 O O . LEU A 1 104 ? 2.794 9.081 -0.920 1.00 81.88 104 LEU A O 1
ATOM 776 N N . PRO A 1 105 ? 4.775 8.175 -0.358 1.00 83.31 105 PRO A N 1
ATOM 777 C CA . PRO A 1 105 ? 4.717 8.619 1.037 1.00 83.31 105 PRO A CA 1
ATOM 778 C C . PRO A 1 105 ? 4.746 10.137 1.245 1.00 83.31 105 PRO A C 1
ATOM 780 O O . PRO A 1 105 ? 4.355 10.611 2.307 1.00 83.31 105 PRO A O 1
ATOM 783 N N . GLU A 1 106 ? 5.216 10.910 0.269 1.00 78.31 106 GLU A N 1
ATOM 784 C CA . GLU A 1 106 ? 5.306 12.374 0.360 1.00 78.31 106 GLU A CA 1
ATOM 785 C C . GLU A 1 106 ? 4.066 13.064 -0.242 1.00 78.31 106 GLU A C 1
ATOM 787 O O . GLU A 1 106 ? 3.937 14.289 -0.220 1.00 78.31 106 GLU A O 1
ATOM 792 N N . LEU A 1 107 ? 3.117 12.295 -0.788 1.00 69.69 107 LEU A N 1
ATOM 793 C CA . LEU A 1 107 ? 1.890 12.857 -1.337 1.00 69.69 107 LEU A CA 1
ATOM 794 C C . LEU A 1 107 ? 0.985 13.365 -0.210 1.00 69.69 107 LEU A C 1
ATOM 796 O O . LEU A 1 107 ? 0.688 12.648 0.745 1.00 69.69 107 LEU A O 1
ATOM 800 N N . ARG A 1 108 ? 0.462 14.586 -0.371 1.00 59.34 108 ARG A N 1
ATOM 801 C CA . ARG A 1 108 ? -0.699 15.068 0.390 1.00 59.34 108 ARG A CA 1
ATOM 802 C C . ARG A 1 108 ? -1.960 14.904 -0.448 1.00 59.34 108 ARG A C 1
ATOM 804 O O . ARG A 1 108 ? -2.079 15.572 -1.480 1.00 59.34 108 ARG A O 1
ATOM 811 N N . PRO A 1 109 ? -2.919 14.070 -0.031 1.00 54.81 109 PRO A N 1
ATOM 812 C CA . PRO A 1 109 ? -4.204 14.012 -0.708 1.00 54.81 109 PRO A CA 1
ATOM 813 C C . PRO A 1 109 ? -5.032 15.234 -0.342 1.00 54.81 109 PRO A C 1
ATOM 815 O O . PRO A 1 109 ? -5.440 15.421 0.802 1.00 54.81 109 PRO A O 1
ATOM 818 N N . THR A 1 110 ? -5.285 16.084 -1.324 1.00 47.94 110 THR A N 1
ATOM 819 C CA . THR A 1 110 ? -6.283 17.143 -1.232 1.00 47.94 110 THR A CA 1
ATOM 820 C C . THR A 1 110 ? -7.655 16.547 -1.561 1.00 47.94 110 THR A C 1
ATOM 822 O O . THR A 1 110 ? -7.844 15.911 -2.597 1.00 47.94 110 THR A O 1
ATOM 825 N N . LEU A 1 111 ? -8.635 16.770 -0.676 1.00 40.19 111 LEU A N 1
ATOM 826 C CA . LEU A 1 111 ? -10.033 16.303 -0.774 1.00 40.19 111 LEU A CA 1
ATOM 827 C C . LEU A 1 111 ? -10.770 16.751 -2.057 1.00 40.19 111 LEU A C 1
ATOM 829 O O . LEU A 1 111 ? -11.860 16.272 -2.339 1.00 40.19 111 LEU A O 1
ATOM 833 N N . ALA A 1 112 ? -10.179 17.648 -2.848 1.00 39.09 112 ALA A N 1
ATOM 834 C CA . ALA A 1 112 ? -10.807 18.294 -3.997 1.00 39.09 112 ALA A CA 1
ATOM 835 C C . ALA A 1 112 ? -10.515 17.631 -5.359 1.00 39.09 112 ALA A C 1
ATOM 837 O O . ALA A 1 112 ? -10.681 18.281 -6.389 1.00 39.09 112 ALA A O 1
ATOM 838 N N . GLY A 1 113 ? -10.005 16.391 -5.406 1.00 35.59 113 GLY A N 1
ATOM 839 C CA . GLY A 1 113 ? -9.719 15.694 -6.676 1.00 35.59 113 GLY A CA 1
ATOM 840 C C . GLY A 1 113 ? -8.702 16.406 -7.588 1.00 35.59 113 GLY A C 1
ATOM 841 O O . GLY A 1 113 ? -8.488 16.003 -8.728 1.00 35.59 113 GLY A O 1
ATOM 842 N N . ARG A 1 114 ? -8.056 17.468 -7.094 1.00 35.50 114 ARG A N 1
ATOM 843 C CA . ARG A 1 114 ? -7.071 18.282 -7.801 1.00 35.50 114 ARG A CA 1
ATOM 844 C C . ARG A 1 114 ? -5.716 18.086 -7.146 1.00 35.50 114 ARG A C 1
ATOM 846 O O . ARG A 1 114 ? -5.491 18.580 -6.048 1.00 35.50 114 ARG A O 1
ATOM 853 N N . ALA A 1 115 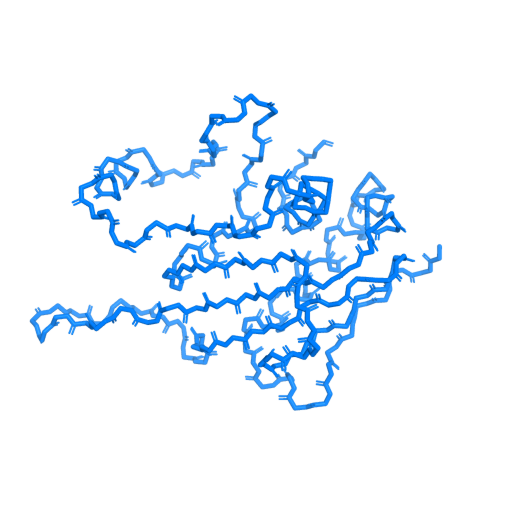? -4.873 17.349 -7.866 1.00 38.28 115 ALA A N 1
ATOM 854 C CA . ALA A 1 115 ? -3.415 17.294 -7.798 1.00 38.28 115 ALA A CA 1
ATOM 855 C C . ALA A 1 115 ? -2.766 17.624 -6.438 1.00 38.28 115 ALA A C 1
ATOM 857 O O . ALA A 1 115 ? -2.651 18.780 -6.043 1.00 38.28 115 ALA A O 1
ATOM 858 N N . VAL A 1 116 ? -2.270 16.559 -5.801 1.00 42.97 116 VAL A N 1
ATOM 859 C CA . VAL A 1 116 ? -1.039 16.464 -4.999 1.00 42.97 116 VAL A CA 1
ATOM 860 C C . VAL A 1 116 ? -0.343 17.808 -4.726 1.00 42.97 116 VAL A C 1
ATOM 862 O O . VAL A 1 116 ? 0.426 18.303 -5.550 1.00 42.97 116 VAL A O 1
ATOM 865 N N . GLN A 1 11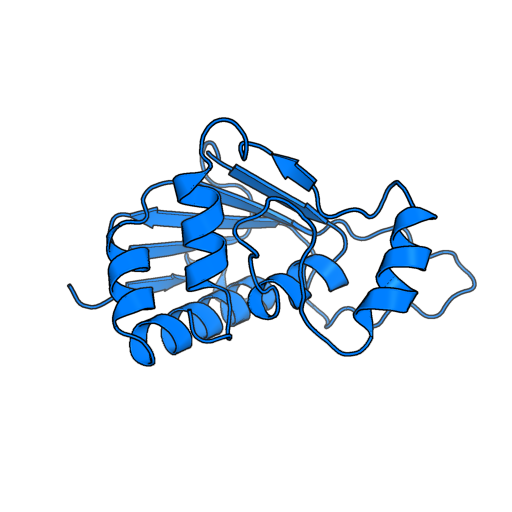7 ? -0.539 18.362 -3.529 1.00 35.78 117 GLN A N 1
ATOM 866 C CA . GLN A 1 117 ? 0.303 19.440 -3.000 1.00 35.78 117 GLN A CA 1
ATOM 867 C C . GLN A 1 117 ? 1.322 18.870 -2.006 1.00 35.78 117 GLN A C 1
ATOM 869 O O . GLN A 1 117 ? 1.078 18.827 -0.806 1.00 35.78 117 GLN A O 1
ATOM 874 N N . GLY A 1 118 ? 2.487 18.457 -2.508 1.00 31.16 118 GLY A N 1
ATOM 875 C CA . GLY A 1 118 ? 3.721 18.275 -1.733 1.00 31.16 118 GLY A CA 1
ATOM 876 C C . GLY A 1 118 ? 4.855 19.071 -2.398 1.00 31.16 118 GLY A C 1
ATOM 877 O O . GLY A 1 118 ? 5.048 18.958 -3.607 1.00 31.16 118 GLY A O 1
ATOM 878 N N . SER A 1 119 ? 5.547 19.935 -1.649 1.00 32.25 119 SER A N 1
ATOM 879 C CA . SER A 1 119 ? 6.640 20.828 -2.111 1.00 32.25 119 SER A CA 1
ATOM 880 C C . SER A 1 119 ? 7.996 20.093 -2.003 1.00 32.25 119 SER A C 1
ATOM 882 O O . SER A 1 119 ? 8.127 19.273 -1.104 1.00 32.25 119 SER A O 1
ATOM 884 N N . VAL A 1 120 ? 9.046 20.271 -2.833 1.00 33.53 120 VAL A N 1
ATOM 885 C CA . VAL A 1 120 ? 9.604 21.549 -3.349 1.00 33.53 120 VAL A CA 1
ATOM 886 C C . VAL A 1 120 ? 10.197 21.484 -4.782 1.00 33.53 120 VAL A C 1
ATOM 888 O O . VAL A 1 120 ? 10.581 22.507 -5.330 1.00 33.53 120 VAL A O 1
ATOM 891 N N . ALA A 1 121 ? 10.195 20.337 -5.473 1.00 35.50 121 ALA A N 1
ATOM 892 C CA . ALA A 1 121 ? 10.564 20.250 -6.908 1.00 35.50 121 ALA A CA 1
ATOM 893 C C . ALA A 1 121 ? 9.338 20.179 -7.851 1.00 35.50 121 ALA A C 1
ATOM 895 O O . ALA A 1 121 ? 9.450 20.041 -9.069 1.00 35.50 121 ALA A O 1
ATOM 896 N N . SER A 1 122 ? 8.140 20.227 -7.263 1.00 44.94 122 SER A N 1
ATOM 897 C CA . SER A 1 122 ? 6.970 19.523 -7.788 1.00 44.94 122 SER A CA 1
ATOM 898 C C . SER A 1 122 ? 6.123 20.322 -8.786 1.00 44.94 122 SER A C 1
ATOM 900 O O . SER A 1 122 ? 5.453 19.720 -9.609 1.00 44.94 122 SER A O 1
ATOM 902 N N . LEU A 1 123 ? 6.170 21.660 -8.827 1.00 36.41 123 LEU A N 1
ATOM 903 C CA . LEU A 1 123 ? 5.350 22.434 -9.785 1.00 36.41 123 LEU A CA 1
ATOM 904 C C . LEU A 1 123 ? 5.997 22.599 -11.172 1.00 36.41 123 LEU A C 1
ATOM 906 O O . LEU A 1 123 ? 5.291 22.589 -12.183 1.00 36.41 123 LEU A O 1
ATOM 910 N N . SER A 1 124 ? 7.325 22.706 -11.251 1.00 36.91 124 SER A N 1
ATOM 911 C CA . SER A 1 124 ? 8.067 22.669 -12.521 1.00 36.91 124 SER A CA 1
ATOM 912 C C . SER A 1 124 ? 8.160 21.241 -13.065 1.00 36.91 124 SER A C 1
ATOM 914 O O . SER A 1 124 ? 7.956 21.040 -14.262 1.00 36.91 124 SER A O 1
ATOM 916 N N . ALA A 1 125 ? 8.330 20.245 -12.186 1.00 39.47 125 ALA A N 1
ATOM 917 C CA . ALA A 1 125 ? 8.234 18.832 -12.541 1.00 39.47 125 ALA A CA 1
ATOM 918 C C . ALA A 1 125 ? 6.819 18.444 -13.000 1.00 39.47 125 ALA A C 1
ATOM 920 O O . ALA A 1 125 ? 6.699 17.755 -14.000 1.00 39.47 125 ALA A O 1
ATOM 921 N N . LEU A 1 126 ? 5.741 18.951 -12.385 1.00 38.62 126 LEU A N 1
ATOM 922 C CA . LEU A 1 126 ? 4.363 18.726 -12.859 1.00 38.62 126 LEU A CA 1
ATOM 923 C C . LEU A 1 126 ? 4.098 19.324 -14.252 1.00 38.62 126 LEU A C 1
ATOM 925 O O . LEU A 1 126 ? 3.349 18.736 -15.030 1.00 38.62 126 LEU A O 1
ATOM 929 N N . ARG A 1 127 ? 4.721 20.459 -14.611 1.00 35.75 127 ARG A N 1
ATOM 930 C CA . ARG A 1 127 ? 4.657 20.996 -15.988 1.00 35.75 127 ARG A CA 1
ATOM 931 C C . ARG A 1 127 ? 5.462 20.153 -16.981 1.00 35.75 127 ARG A C 1
ATOM 933 O O . ARG A 1 127 ? 5.029 20.015 -18.121 1.00 35.75 127 ARG A O 1
ATOM 940 N N . TRP A 1 128 ? 6.582 19.572 -16.553 1.00 34.81 128 TRP A N 1
ATOM 941 C CA . TRP A 1 128 ? 7.388 18.650 -17.362 1.00 34.81 128 TRP A CA 1
ATOM 942 C C . TRP A 1 128 ? 6.693 17.286 -17.548 1.00 34.81 128 TRP A C 1
ATOM 944 O O . TRP A 1 128 ? 6.604 16.785 -18.663 1.00 34.81 128 TRP A O 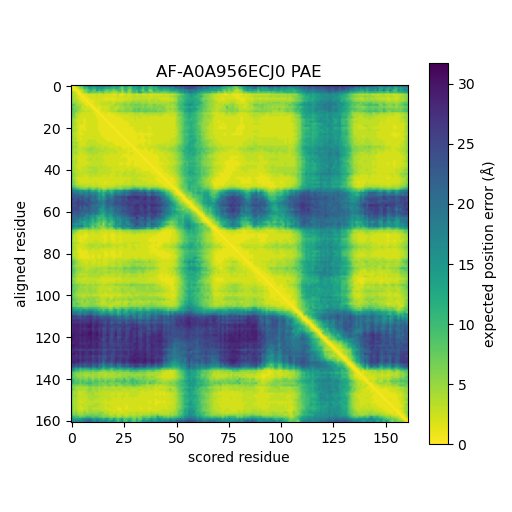1
ATOM 954 N N . VAL A 1 129 ? 6.080 16.752 -16.489 1.00 43.16 129 VAL A N 1
ATOM 955 C CA . VAL A 1 129 ? 5.271 15.518 -16.464 1.00 43.16 129 VAL A CA 1
ATOM 956 C C . VAL A 1 129 ? 4.000 15.661 -17.306 1.00 43.16 129 VAL A C 1
ATOM 958 O O . VAL A 1 129 ? 3.601 14.723 -17.981 1.00 43.16 129 VAL A O 1
ATOM 961 N N . ARG A 1 130 ? 3.394 16.855 -17.374 1.00 38.47 130 ARG A N 1
ATOM 962 C CA . ARG A 1 130 ? 2.262 17.118 -18.283 1.00 38.47 130 ARG A CA 1
ATOM 963 C C . ARG A 1 130 ? 2.663 17.112 -19.771 1.00 38.47 130 ARG A C 1
ATOM 965 O O . ARG A 1 130 ? 1.787 16.977 -20.618 1.00 38.47 130 ARG A O 1
ATOM 972 N N . ARG A 1 131 ? 3.960 17.237 -20.088 1.00 37.97 131 ARG A N 1
ATOM 973 C CA . ARG A 1 131 ? 4.526 17.104 -21.447 1.00 37.97 131 ARG A CA 1
ATOM 974 C C . ARG A 1 131 ? 4.951 15.667 -21.792 1.00 37.97 131 ARG A C 1
ATOM 976 O O . ARG A 1 131 ? 5.157 15.378 -22.962 1.00 37.97 131 ARG A O 1
ATOM 983 N N . GLN A 1 132 ? 5.046 14.790 -20.794 1.00 43.22 132 GLN A N 1
ATOM 984 C CA . GLN A 1 132 ? 5.411 13.372 -20.878 1.00 43.22 132 GLN A CA 1
ATOM 985 C C . GLN A 1 132 ? 4.174 12.530 -20.524 1.00 43.22 132 GLN A C 1
ATOM 987 O O . GLN A 1 132 ? 4.067 11.962 -19.440 1.00 43.22 132 GLN A O 1
ATOM 992 N N . SER A 1 133 ? 3.173 12.495 -21.406 1.00 43.41 133 SER A N 1
ATOM 993 C CA . SER A 1 133 ? 1.876 11.847 -21.141 1.00 43.41 133 SER A CA 1
ATOM 994 C C . SER A 1 133 ? 1.913 10.309 -21.041 1.00 43.41 133 SER A C 1
ATOM 996 O O . SER A 1 133 ? 0.856 9.679 -21.010 1.00 43.41 133 SER A O 1
ATOM 998 N N . GLU A 1 134 ? 3.093 9.691 -20.940 1.00 48.06 134 GLU A N 1
ATOM 999 C CA . GLU A 1 134 ? 3.268 8.244 -20.747 1.00 48.06 134 GLU A CA 1
ATOM 1000 C C . GLU A 1 134 ? 3.720 7.866 -19.322 1.00 48.06 134 GLU A C 1
ATOM 1002 O O . GLU A 1 134 ? 3.348 6.795 -18.837 1.00 48.06 134 GLU A O 1
ATOM 1007 N N . ASP A 1 135 ? 4.378 8.783 -18.600 1.00 55.00 135 ASP A N 1
ATOM 1008 C CA . ASP A 1 135 ? 4.989 8.558 -17.276 1.00 55.00 135 ASP A CA 1
ATOM 1009 C C . ASP A 1 135 ? 4.105 8.975 -16.087 1.00 55.00 135 ASP A C 1
ATOM 1011 O O . ASP A 1 135 ? 4.565 9.074 -14.951 1.00 55.00 135 ASP A O 1
ATOM 1015 N N . ALA A 1 136 ? 2.815 9.229 -16.305 1.00 66.12 136 ALA A N 1
ATOM 1016 C CA . ALA A 1 136 ? 1.901 9.585 -15.221 1.00 66.12 136 ALA A CA 1
ATOM 1017 C C . ALA A 1 136 ? 1.669 8.403 -14.257 1.00 66.12 136 ALA A C 1
ATOM 1019 O O . ALA A 1 136 ? 1.504 7.261 -14.689 1.00 66.12 136 ALA A O 1
ATOM 1020 N N . LEU A 1 137 ? 1.575 8.681 -12.948 1.00 73.62 137 LEU A N 1
ATOM 1021 C CA . LEU A 1 137 ? 1.094 7.702 -11.968 1.00 73.62 137 LEU A CA 1
ATOM 1022 C C . LEU A 1 137 ? -0.362 7.346 -12.302 1.00 73.62 137 LEU A C 1
ATOM 1024 O O . LEU A 1 137 ? -1.267 8.166 -12.143 1.00 73.62 137 LEU A O 1
ATOM 1028 N N . LYS A 1 138 ? -0.589 6.119 -12.765 1.00 81.06 138 LYS A N 1
ATOM 1029 C CA . LYS A 1 138 ? -1.909 5.579 -13.089 1.00 81.06 138 LYS A CA 1
ATOM 1030 C C . LYS A 1 138 ? -2.443 4.808 -11.889 1.00 81.06 138 LYS A C 1
ATOM 1032 O O . LYS A 1 138 ? -1.755 3.947 -11.344 1.00 81.06 138 LYS A O 1
ATOM 1037 N N . VAL A 1 139 ? -3.679 5.113 -11.499 1.00 82.00 139 VAL A N 1
ATOM 1038 C CA . VAL A 1 139 ? -4.385 4.415 -10.419 1.00 82.00 139 VAL A CA 1
ATOM 1039 C C . VAL A 1 139 ? -5.613 3.721 -10.987 1.00 82.00 139 VAL A C 1
ATOM 1041 O O . VAL A 1 139 ? -6.620 4.363 -11.285 1.00 82.00 139 VAL A O 1
ATOM 1044 N N . TYR A 1 140 ? -5.538 2.404 -11.139 1.00 81.75 140 TYR A N 1
ATOM 1045 C CA . TYR A 1 140 ? -6.667 1.582 -11.562 1.00 81.75 140 TYR A CA 1
ATOM 1046 C C . TYR A 1 140 ? -7.508 1.187 -10.345 1.00 81.75 140 TYR A C 1
ATOM 1048 O O . TYR A 1 140 ? -6.975 0.964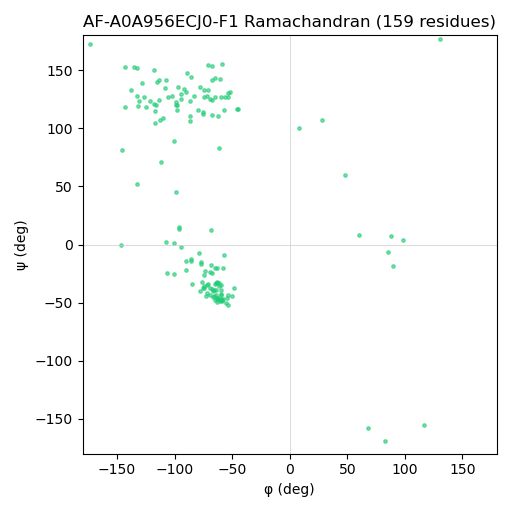 -9.258 1.00 81.75 140 TYR A O 1
ATOM 1056 N N . GLY A 1 141 ? -8.830 1.125 -10.519 1.00 77.00 141 GLY A N 1
ATOM 1057 C CA . GLY A 1 141 ? -9.773 0.798 -9.442 1.00 77.00 141 GLY A CA 1
ATOM 1058 C C . GLY A 1 141 ? -10.205 1.986 -8.571 1.00 77.00 141 GLY A C 1
ATOM 1059 O O . GLY A 1 141 ? -11.142 1.835 -7.791 1.00 77.00 141 GLY A O 1
ATOM 1060 N N . LEU A 1 142 ? -9.626 3.184 -8.752 1.00 76.12 142 LEU A N 1
ATOM 1061 C CA . LEU A 1 142 ? -9.962 4.391 -7.975 1.00 76.12 142 LEU A CA 1
ATOM 1062 C C . LEU A 1 142 ? -11.467 4.717 -7.984 1.00 76.12 142 LEU A C 1
ATOM 1064 O O . LEU A 1 142 ? -12.031 5.033 -6.942 1.00 76.12 142 LEU A O 1
ATOM 1068 N N . GLY A 1 143 ? -12.127 4.619 -9.143 1.00 72.38 143 GLY A N 1
ATOM 1069 C CA . GLY A 1 143 ? -13.558 4.926 -9.267 1.00 72.38 143 GLY A CA 1
ATOM 1070 C C . GLY A 1 143 ? -14.476 3.924 -8.558 1.00 72.38 143 GLY A C 1
ATOM 1071 O O . GLY A 1 143 ? -15.589 4.276 -8.186 1.00 72.38 143 GLY A O 1
ATOM 1072 N N . ARG A 1 144 ? -14.010 2.686 -8.345 1.00 81.19 144 ARG A N 1
ATOM 1073 C CA . ARG A 1 144 ? -14.798 1.599 -7.742 1.00 81.19 144 ARG A CA 1
ATOM 1074 C C . ARG A 1 144 ? -14.464 1.382 -6.263 1.00 81.19 144 ARG A C 1
ATOM 1076 O O . ARG A 1 144 ? -15.320 0.938 -5.506 1.00 81.19 144 ARG A O 1
ATOM 1083 N N . HIS A 1 145 ? -13.250 1.747 -5.845 1.00 85.88 145 HIS A N 1
ATOM 1084 C CA . HIS A 1 145 ? -12.747 1.576 -4.480 1.00 85.88 145 HIS A CA 1
ATOM 1085 C C . HIS A 1 145 ? -12.078 2.850 -3.920 1.00 85.88 145 HIS A C 1
ATOM 1087 O O . HIS A 1 145 ? -10.960 2.784 -3.401 1.00 85.88 145 HIS A O 1
ATOM 1093 N N . PRO A 1 146 ? -12.749 4.021 -3.957 1.00 82.50 146 PRO A N 1
ATOM 1094 C CA . PRO A 1 146 ? -12.142 5.293 -3.559 1.00 82.50 146 PRO A CA 1
ATOM 1095 C C . PRO A 1 146 ? -11.734 5.325 -2.081 1.00 82.50 146 PRO A C 1
ATOM 1097 O O . PRO A 1 146 ? -10.723 5.934 -1.735 1.00 82.50 146 PRO A O 1
ATOM 1100 N N . ARG A 1 147 ? -12.479 4.634 -1.204 1.00 85.88 147 ARG A N 1
ATOM 1101 C CA . ARG A 1 147 ? -12.155 4.523 0.229 1.00 85.88 147 ARG A CA 1
ATOM 1102 C C . ARG A 1 147 ? -10.830 3.798 0.458 1.00 85.88 147 ARG A C 1
ATOM 1104 O O . ARG A 1 147 ? -9.985 4.318 1.177 1.00 85.88 147 ARG A O 1
ATOM 1111 N N . LEU A 1 148 ? -10.627 2.658 -0.209 1.00 87.00 148 LEU A N 1
ATOM 1112 C CA . LEU A 1 148 ? -9.377 1.899 -0.139 1.00 87.00 148 LEU A CA 1
ATOM 1113 C C . LEU A 1 148 ? -8.213 2.736 -0.673 1.00 87.00 148 LEU A C 1
ATOM 1115 O O . LEU A 1 148 ? -7.190 2.851 -0.009 1.00 87.00 148 LEU A O 1
ATOM 1119 N N . THR A 1 149 ? -8.378 3.392 -1.826 1.00 85.50 149 THR A N 1
ATOM 1120 C CA . THR A 1 149 ? -7.316 4.237 -2.386 1.00 85.50 149 THR A CA 1
ATOM 1121 C C . THR A 1 149 ? -6.928 5.380 -1.448 1.00 85.50 149 THR A C 1
ATOM 1123 O O . THR A 1 149 ? -5.744 5.579 -1.183 1.00 85.50 149 THR A O 1
ATOM 1126 N N . LEU A 1 150 ? -7.902 6.124 -0.916 1.00 85.19 150 LEU A N 1
ATOM 1127 C CA . LEU A 1 150 ? -7.632 7.238 -0.005 1.00 85.19 150 LEU A CA 1
ATOM 1128 C C . LEU A 1 150 ? -7.062 6.768 1.336 1.00 85.19 150 LEU A C 1
ATOM 1130 O O . LEU A 1 150 ? -6.163 7.418 1.865 1.00 85.19 150 LEU A O 1
ATOM 1134 N N . GLY A 1 151 ? -7.550 5.648 1.871 1.00 87.94 151 GLY A N 1
ATOM 1135 C CA . GLY A 1 151 ? -7.030 5.062 3.103 1.00 87.94 151 GLY A CA 1
ATOM 1136 C C . GLY A 1 151 ? -5.580 4.602 2.946 1.00 87.94 151 GLY A C 1
ATOM 1137 O O . GLY A 1 151 ? -4.740 4.934 3.777 1.00 87.94 151 GLY A O 1
ATOM 1138 N N . VAL A 1 152 ? -5.241 3.956 1.828 1.00 88.56 152 VAL A N 1
ATOM 1139 C CA . VAL A 1 152 ? -3.863 3.538 1.524 1.00 88.56 152 VAL A CA 1
ATOM 1140 C C . VAL A 1 152 ? -2.940 4.747 1.385 1.00 88.56 152 VAL A C 1
ATOM 1142 O O . VAL A 1 152 ? -1.878 4.779 2.006 1.00 88.56 152 VAL A O 1
ATOM 1145 N N . LEU A 1 153 ? -3.358 5.785 0.651 1.00 87.88 153 LEU A N 1
ATOM 1146 C CA . LEU A 1 153 ? -2.593 7.034 0.554 1.00 87.88 153 LEU A CA 1
ATOM 1147 C C . LEU A 1 153 ? -2.426 7.715 1.919 1.00 87.88 153 LEU A C 1
ATOM 1149 O O . LEU A 1 153 ? -1.372 8.281 2.195 1.00 87.88 153 LEU A O 1
ATOM 1153 N N . ARG A 1 154 ? -3.434 7.647 2.795 1.00 87.19 154 ARG A N 1
ATOM 1154 C CA . ARG A 1 154 ? -3.373 8.194 4.158 1.00 87.19 154 ARG A CA 1
ATOM 1155 C C . ARG A 1 154 ? -2.373 7.466 5.041 1.00 87.19 154 ARG A C 1
ATOM 1157 O O . ARG A 1 154 ? -1.604 8.123 5.740 1.00 87.19 154 ARG A O 1
ATOM 1164 N N . VAL A 1 155 ? -2.383 6.139 5.007 1.00 90.00 155 VAL A N 1
ATOM 1165 C CA . VAL A 1 155 ? -1.499 5.303 5.824 1.00 90.00 155 VAL A CA 1
ATOM 1166 C C . VAL A 1 155 ? -0.050 5.370 5.323 1.00 90.00 155 VAL A C 1
ATOM 1168 O O . VAL A 1 155 ? 0.877 5.395 6.132 1.00 90.00 155 VAL A O 1
ATOM 1171 N N . LEU A 1 156 ? 0.164 5.485 4.008 1.00 88.19 156 LEU A N 1
ATOM 1172 C CA . LEU A 1 156 ? 1.493 5.685 3.414 1.00 88.19 156 LEU A CA 1
ATOM 1173 C C . LEU A 1 156 ? 2.033 7.109 3.605 1.00 88.19 156 LEU A C 1
ATOM 1175 O O . LEU A 1 156 ? 3.235 7.289 3.793 1.00 88.19 156 LEU A O 1
ATOM 1179 N N . SER A 1 157 ? 1.169 8.125 3.569 1.00 85.31 157 SER A N 1
ATOM 1180 C CA . SER A 1 157 ? 1.564 9.533 3.668 1.00 85.31 157 SER A CA 1
ATOM 1181 C C . SER A 1 157 ? 2.284 9.826 4.982 1.00 85.31 157 SER A C 1
ATOM 1183 O O . SER A 1 157 ? 1.717 9.628 6.052 1.00 85.31 157 SER A O 1
ATOM 1185 N N . ARG A 1 158 ? 3.477 10.422 4.933 1.00 82.88 158 ARG A N 1
ATOM 1186 C CA . ARG A 1 158 ? 4.239 10.894 6.105 1.00 82.88 158 ARG A CA 1
ATOM 1187 C C . ARG A 1 158 ? 3.662 12.159 6.729 1.00 82.88 158 ARG A C 1
ATOM 1189 O O . ARG A 1 158 ? 3.832 12.401 7.920 1.00 82.88 158 ARG A O 1
ATOM 1196 N N . HIS A 1 159 ? 2.902 12.940 5.970 1.00 77.31 159 HIS A N 1
ATOM 1197 C CA . HIS A 1 159 ? 2.265 14.148 6.489 1.00 77.31 159 HIS A CA 1
ATOM 1198 C C . HIS A 1 159 ? 1.174 13.841 7.531 1.00 77.31 159 HIS A C 1
ATOM 1200 O O . HIS A 1 159 ? 0.599 12.748 7.543 1.00 77.31 159 HIS A O 1
ATOM 1206 N N . ARG A 1 160 ? 0.917 14.798 8.437 1.00 61.44 160 ARG A N 1
ATOM 1207 C CA . ARG A 1 160 ? -0.180 14.724 9.419 1.00 61.44 160 ARG A CA 1
ATOM 1208 C C . ARG A 1 160 ? -1.507 14.989 8.701 1.00 61.44 160 ARG A C 1
ATOM 1210 O O . ARG A 1 160 ? -1.580 15.927 7.910 1.00 61.44 160 ARG A O 1
ATOM 1217 N N . TRP A 1 161 ? -2.501 14.144 8.964 1.00 56.38 161 TRP A N 1
ATOM 1218 C CA . TRP A 1 161 ? -3.852 14.222 8.403 1.00 56.38 161 TRP A CA 1
ATOM 1219 C C . TRP A 1 161 ? -4.852 14.740 9.416 1.00 56.38 161 TRP A C 1
ATOM 1221 O O . TRP A 1 161 ? -4.836 14.252 10.570 1.00 56.38 161 TRP A O 1
#

pLDDT: mean 75.12, std 20.55, range [31.16, 96.88]

Mean predicted aligned error: 9.9 Å

Secondary structure (DSSP, 8-state):
---EEEEPTTGGG-HHHHHHHHHHHHHHHH-HHHHHHHHT-EEEEEEEE------TTS----PPTT--EEEEEEEETTEEEEEES--S--SEEEEE-HHHHHTGGG----TTSS-----SSHHHHHHHHTT-TTSS-EEETTTT-HHHHHHHHHHH--S--

Foldseek 3Di:
DAQAAEEDPPCVLQPLSVVQSVLLNVLLVVDVVLQQLLLPAAFKEKEAADADPDDPPDDRPCPPPRLHAMWMWGRDRSYTYIYGHDDDDGLKYKYAHSVVSVCLQQFDDDPPPDDTDGDDPVPVVVVVVVVVVPGDTDMPNCVPCVSNVVSSSSSSHPDDD

Nearest PDB structures (foldseek):
  6h6p-assembly1_A  TM=6.553E-01  e=3.261E-04  Escherichia coli K-12
  6h6o-assembly1_A  TM=6.284E-01  e=1.460E-03  Escherichia coli K-12
  4uei-assembly1_A  TM=5.651E-01  e=8.398E-03  Helicoverpa armigera
  4pdx-assembly1_B  TM=5.511E-01  e=2.429E-02  Escherichia coli K-12
  4pdx-assembly1_A  TM=5.488E-01  e=4.829E-02  Escherichia coli K-12

Solvent-accessible surface area (backbone atoms only — not comparable to full-atom values): 9117 Å² total; per-residue (Å²): 127,84,74,45,73,46,70,37,94,82,16,81,73,31,53,56,56,50,50,51,47,52,45,32,54,52,33,37,72,76,28,69,72,32,32,55,44,40,41,69,32,64,51,31,36,31,38,38,37,43,80,72,86,70,59,94,87,52,81,70,76,83,64,62,91,57,58,72,49,40,32,20,42,38,34,54,57,26,34,35,42,35,34,68,33,88,70,84,81,57,62,29,34,44,34,22,34,44,75,57,61,71,41,48,34,59,43,35,88,51,95,77,85,56,75,67,70,44,87,88,69,45,71,68,46,50,58,51,47,70,73,39,84,81,64,56,77,41,65,46,41,44,94,82,38,49,66,53,52,53,38,51,47,52,32,40,14,74,68,91,129